Protein AF-A0A7X4CX79-F1 (afdb_monomer_lite)

Radius of gyration: 13.69 Å; chains: 1; bounding box: 30×30×29 Å

Structure (mmCIF, N/CA/C/O backbone):
data_AF-A0A7X4CX79-F1
#
_entry.id   AF-A0A7X4CX79-F1
#
loop_
_atom_site.group_PDB
_atom_site.id
_atom_site.type_symbol
_atom_site.label_atom_id
_atom_site.label_alt_id
_atom_site.label_comp_id
_atom_site.label_asym_id
_atom_site.label_entity_id
_atom_site.label_seq_id
_atom_site.pdbx_PDB_ins_code
_atom_site.Cartn_x
_atom_site.Cartn_y
_atom_site.Cartn_z
_atom_site.occupancy
_atom_site.B_iso_or_equiv
_atom_site.auth_seq_id
_atom_site.auth_comp_id
_atom_site.auth_asym_id
_atom_site.auth_atom_id
_atom_site.pdbx_PDB_model_num
ATOM 1 N N . MET A 1 1 ? -16.203 -13.487 -3.508 1.00 52.09 1 MET A N 1
ATOM 2 C CA . MET A 1 1 ? -15.409 -13.255 -2.281 1.00 52.09 1 MET A CA 1
ATOM 3 C C . MET A 1 1 ? -16.023 -12.074 -1.544 1.00 52.09 1 MET A C 1
ATOM 5 O O . MET A 1 1 ? -16.186 -11.030 -2.160 1.00 52.09 1 MET A O 1
ATOM 9 N N . THR A 1 2 ? -16.422 -12.237 -0.282 1.00 69.00 2 THR A N 1
ATOM 10 C CA . THR A 1 2 ? -17.034 -11.155 0.512 1.00 69.00 2 THR A CA 1
ATOM 11 C C . THR A 1 2 ? -15.971 -10.533 1.407 1.00 69.00 2 THR A C 1
ATOM 13 O O . THR A 1 2 ? -15.332 -11.240 2.184 1.00 69.00 2 THR A O 1
ATOM 16 N N . ILE A 1 3 ? -15.767 -9.220 1.308 1.00 79.25 3 ILE A N 1
ATOM 17 C CA . ILE A 1 3 ? -14.824 -8.499 2.168 1.00 79.25 3 ILE A CA 1
ATOM 18 C C . ILE A 1 3 ? -15.492 -8.287 3.532 1.00 79.25 3 ILE A C 1
ATOM 20 O O . ILE A 1 3 ? -16.538 -7.646 3.627 1.00 79.25 3 ILE A O 1
ATOM 24 N N . ALA A 1 4 ? -14.902 -8.835 4.597 1.00 80.50 4 ALA A N 1
ATOM 25 C CA . ALA A 1 4 ? -15.423 -8.675 5.953 1.00 80.50 4 ALA A CA 1
ATOM 26 C C . ALA A 1 4 ? -15.384 -7.199 6.363 1.00 80.50 4 ALA A C 1
ATOM 28 O O . ALA A 1 4 ? -14.320 -6.596 6.382 1.00 80.50 4 ALA A O 1
ATOM 29 N N . THR A 1 5 ? -16.524 -6.603 6.706 1.00 84.19 5 THR A N 1
ATOM 30 C CA . THR A 1 5 ? -16.599 -5.157 6.975 1.00 84.19 5 THR A CA 1
ATOM 31 C C . THR A 1 5 ? -16.383 -4.803 8.441 1.00 84.19 5 THR A C 1
ATOM 33 O O . THR A 1 5 ? -15.885 -3.722 8.722 1.00 84.19 5 THR A O 1
ATOM 36 N N . LYS A 1 6 ? -16.714 -5.696 9.383 1.00 89.56 6 LYS A N 1
ATOM 37 C CA . LYS A 1 6 ? -16.721 -5.395 10.830 1.00 89.56 6 LYS A CA 1
ATOM 38 C C . LYS A 1 6 ? -15.527 -5.930 11.619 1.00 89.56 6 LYS A C 1
ATOM 40 O O . LYS A 1 6 ? -15.263 -5.441 12.711 1.00 89.56 6 LYS A O 1
ATOM 45 N N . LYS A 1 7 ? -14.824 -6.938 11.101 1.00 88.75 7 LYS A N 1
ATOM 46 C CA . LYS 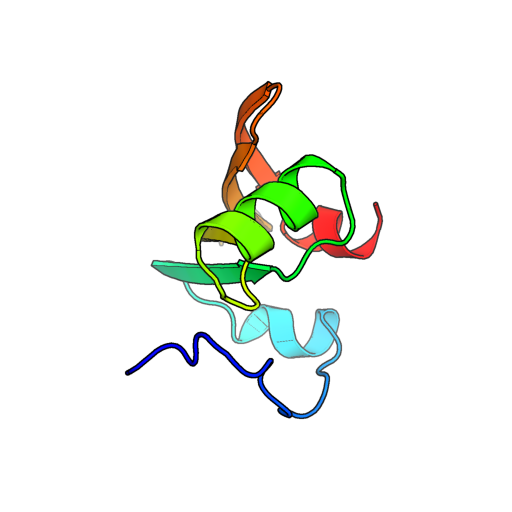A 1 7 ? -13.681 -7.567 11.773 1.00 88.75 7 LYS A CA 1
ATOM 47 C C . LYS A 1 7 ? -12.496 -7.578 10.825 1.00 88.75 7 LYS A C 1
ATOM 49 O O . LYS A 1 7 ? -12.627 -8.033 9.691 1.00 88.75 7 LYS A O 1
ATOM 54 N N . PHE A 1 8 ? -11.356 -7.084 11.303 1.00 88.44 8 PHE A N 1
ATOM 55 C CA . PHE A 1 8 ? -10.116 -7.172 10.546 1.00 88.44 8 PHE A CA 1
ATOM 56 C C . PHE A 1 8 ? -9.726 -8.652 10.380 1.00 88.44 8 PHE A C 1
ATOM 58 O O . PHE A 1 8 ? -9.860 -9.414 11.346 1.00 88.44 8 PHE A O 1
ATOM 65 N N . PRO A 1 9 ? -9.289 -9.092 9.188 1.00 88.06 9 PRO A N 1
ATOM 66 C CA . PRO A 1 9 ? -8.905 -10.479 8.963 1.00 88.06 9 PRO A CA 1
ATOM 67 C C . PRO A 1 9 ? -7.800 -10.910 9.932 1.00 88.06 9 PRO A C 1
ATOM 69 O O . PRO A 1 9 ? -6.755 -10.276 10.012 1.00 88.06 9 PRO A O 1
ATOM 72 N N . GLY A 1 10 ? -8.018 -12.011 10.652 1.00 86.81 10 GLY A N 1
ATOM 73 C CA . GLY A 1 10 ? -7.018 -12.611 11.546 1.00 86.81 10 GLY A CA 1
ATOM 74 C C . GLY A 1 10 ? -6.030 -13.521 10.815 1.00 86.81 10 GLY A C 1
ATOM 75 O O . GLY A 1 10 ? -5.626 -14.541 11.362 1.00 86.81 10 GLY A O 1
ATOM 76 N N . GLN A 1 11 ? -5.731 -13.222 9.550 1.00 86.81 11 GLN A N 1
ATOM 77 C CA . GLN A 1 11 ? -4.800 -14.010 8.745 1.00 86.81 11 GLN A CA 1
ATOM 78 C C . GLN A 1 11 ? -3.372 -13.834 9.282 1.00 86.81 11 GLN A C 1
ATOM 80 O O . GLN A 1 11 ? -3.055 -12.768 9.817 1.00 86.81 11 GLN A O 1
ATOM 85 N N . PRO A 1 12 ? -2.508 -14.856 9.155 1.00 90.88 12 PRO A N 1
ATOM 86 C CA . PRO A 1 12 ? -1.126 -14.739 9.590 1.00 90.88 12 PRO A CA 1
ATOM 87 C C . PRO A 1 12 ? -0.434 -13.599 8.840 1.00 90.88 12 PRO A C 1
ATOM 89 O O . PRO A 1 12 ? -0.549 -13.480 7.618 1.00 90.88 12 PRO A O 1
ATOM 92 N N . VAL A 1 13 ? 0.290 -12.764 9.584 1.00 91.94 13 VAL A N 1
ATOM 93 C CA . VAL A 1 13 ? 1.093 -11.686 9.005 1.00 91.94 13 VAL A CA 1
ATOM 94 C C . VAL A 1 13 ? 2.196 -12.313 8.157 1.00 91.94 13 VAL A C 1
ATOM 96 O O . VAL A 1 13 ? 2.960 -13.150 8.641 1.00 91.94 13 VAL A O 1
ATOM 99 N N . LYS A 1 14 ? 2.272 -11.913 6.887 1.00 93.88 14 LYS A N 1
ATOM 100 C CA . LYS A 1 14 ? 3.334 -12.324 5.970 1.00 93.88 14 LYS A CA 1
ATOM 101 C C . LYS A 1 14 ? 4.387 -11.225 5.864 1.00 93.88 14 LYS A C 1
ATOM 103 O O . LYS A 1 14 ? 4.052 -10.043 5.808 1.00 93.88 14 LYS A O 1
ATOM 108 N N . ASP A 1 15 ? 5.649 -11.632 5.783 1.00 93.94 15 ASP A N 1
ATOM 109 C CA . ASP A 1 15 ? 6.734 -10.732 5.403 1.00 93.94 15 ASP A CA 1
ATOM 110 C C . ASP A 1 15 ? 6.536 -10.244 3.962 1.00 93.94 15 ASP A C 1
ATOM 112 O O . ASP A 1 15 ? 6.237 -11.032 3.058 1.00 93.94 15 ASP A O 1
ATOM 116 N N . TYR A 1 16 ? 6.716 -8.943 3.745 1.00 94.25 16 TYR A N 1
ATOM 117 C CA . TYR A 1 16 ? 6.476 -8.341 2.440 1.00 94.25 16 TYR A CA 1
ATOM 118 C C . TYR A 1 16 ? 7.441 -8.848 1.372 1.00 94.25 16 TYR A C 1
ATOM 120 O O . TYR A 1 16 ? 7.001 -9.109 0.258 1.00 94.25 16 TYR A O 1
ATOM 128 N N . ALA A 1 17 ? 8.730 -9.018 1.679 1.00 93.88 17 ALA A N 1
ATOM 129 C CA . ALA A 1 17 ? 9.698 -9.469 0.681 1.00 93.88 17 ALA A CA 1
ATOM 130 C C . ALA A 1 17 ? 9.361 -10.883 0.184 1.00 93.88 17 ALA A C 1
ATOM 132 O O . ALA A 1 17 ? 9.480 -11.161 -1.009 1.00 93.88 17 ALA A O 1
ATOM 133 N N . ARG A 1 18 ? 8.864 -11.745 1.080 1.00 94.94 18 ARG A N 1
ATOM 134 C CA . ARG A 1 18 ? 8.400 -13.100 0.744 1.00 94.94 18 ARG A CA 1
ATOM 135 C C . ARG A 1 18 ? 7.054 -13.129 0.027 1.00 94.94 18 ARG A C 1
ATOM 137 O O . ARG A 1 18 ? 6.863 -13.979 -0.831 1.00 94.94 18 ARG A O 1
ATOM 144 N N . PHE A 1 19 ? 6.134 -12.228 0.371 1.00 94.56 19 PHE A N 1
ATOM 145 C CA . PHE A 1 19 ? 4.794 -12.184 -0.224 1.00 94.56 19 PHE A CA 1
ATOM 146 C C . PHE A 1 19 ? 4.746 -11.421 -1.554 1.00 94.56 19 PHE A C 1
ATOM 148 O O . PHE A 1 19 ? 3.907 -11.710 -2.400 1.00 94.56 19 PHE A O 1
ATOM 155 N N . ARG A 1 20 ? 5.659 -10.469 -1.776 1.00 94.88 20 ARG A N 1
ATOM 156 C CA . ARG A 1 20 ? 5.717 -9.620 -2.976 1.00 94.88 20 ARG A CA 1
ATOM 157 C C . ARG A 1 20 ? 5.601 -10.392 -4.303 1.00 94.88 20 ARG A C 1
ATOM 159 O O . ARG A 1 20 ? 4.900 -9.891 -5.180 1.00 94.88 20 ARG A O 1
ATOM 166 N N . PRO A 1 21 ? 6.228 -11.571 -4.491 1.00 95.12 21 PRO A N 1
ATOM 167 C CA . PRO A 1 21 ? 6.073 -12.347 -5.719 1.00 95.12 21 PRO A CA 1
ATOM 168 C C . PRO A 1 21 ? 4.641 -12.833 -5.977 1.00 95.12 21 PRO A C 1
ATOM 170 O O . PRO A 1 21 ? 4.275 -12.933 -7.144 1.00 95.12 21 PRO A O 1
ATOM 173 N N . GLU A 1 22 ? 3.844 -13.080 -4.928 1.00 95.38 22 GLU A N 1
ATOM 174 C CA . GLU A 1 22 ? 2.447 -13.543 -5.014 1.00 95.38 22 GLU A CA 1
ATOM 175 C C . GLU A 1 22 ? 1.479 -12.434 -5.473 1.00 95.38 22 GLU A C 1
ATOM 177 O O . GLU A 1 22 ? 0.350 -12.730 -5.850 1.00 95.38 22 GLU A O 1
ATOM 182 N N . ILE A 1 23 ? 1.901 -11.166 -5.446 1.00 95.69 23 ILE A N 1
ATOM 183 C CA . ILE A 1 23 ? 1.042 -10.019 -5.759 1.00 95.69 23 ILE A CA 1
ATOM 184 C C . ILE A 1 23 ? 0.831 -9.896 -7.272 1.00 95.69 23 ILE A C 1
ATOM 186 O O . ILE A 1 23 ? 1.802 -9.787 -8.033 1.00 95.69 23 ILE A O 1
ATOM 190 N N . ALA A 1 24 ? -0.430 -9.831 -7.697 1.00 95.38 24 ALA A N 1
ATOM 191 C CA . ALA A 1 24 ? -0.831 -9.770 -9.096 1.00 95.38 24 ALA A CA 1
ATOM 192 C C . ALA A 1 24 ? -1.451 -8.408 -9.483 1.00 95.38 24 ALA A C 1
ATOM 194 O O . ALA A 1 24 ? -2.032 -7.708 -8.647 1.00 95.38 24 ALA A O 1
ATOM 195 N N . PRO A 1 25 ? -1.357 -7.999 -10.765 1.00 95.38 25 PRO A N 1
ATOM 196 C CA . PRO A 1 25 ? -2.173 -6.906 -11.288 1.00 95.38 25 PRO A CA 1
ATOM 197 C C . PRO A 1 25 ? -3.662 -7.180 -11.062 1.00 95.38 25 PRO A C 1
ATOM 199 O O . PRO A 1 25 ? -4.136 -8.278 -11.342 1.00 95.38 25 PRO A O 1
ATOM 202 N N . GLY A 1 26 ? -4.408 -6.174 -10.608 1.00 93.69 26 GLY A N 1
ATOM 203 C CA . GLY A 1 26 ? -5.837 -6.330 -10.319 1.00 93.69 26 GLY A CA 1
ATOM 204 C C . GLY A 1 26 ? -6.160 -6.620 -8.857 1.00 93.69 26 GLY A C 1
ATOM 205 O O . GLY A 1 26 ? -7.313 -6.451 -8.456 1.00 93.69 26 GLY A O 1
ATOM 206 N N . ASP A 1 27 ? -5.160 -6.980 -8.048 1.00 95.88 27 ASP A N 1
ATOM 207 C CA . ASP A 1 27 ? -5.341 -7.117 -6.608 1.00 95.88 27 ASP A CA 1
ATOM 208 C C . ASP A 1 27 ? -5.766 -5.784 -5.974 1.00 95.88 27 ASP A C 1
ATOM 210 O O . ASP A 1 27 ? -5.409 -4.688 -6.422 1.00 95.88 27 ASP A O 1
ATOM 214 N N . LEU A 1 28 ? -6.526 -5.879 -4.883 1.00 95.19 28 LEU A N 1
ATOM 215 C CA . LEU A 1 28 ? -6.932 -4.727 -4.086 1.00 95.19 28 LEU A CA 1
ATOM 216 C C . LEU A 1 28 ? -6.125 -4.671 -2.793 1.00 95.19 28 LEU A C 1
ATOM 218 O O . LEU A 1 28 ? -6.129 -5.607 -1.993 1.00 95.19 28 LEU A O 1
ATOM 222 N N . LEU A 1 29 ? -5.496 -3.526 -2.549 1.00 95.25 29 LEU A N 1
ATOM 223 C CA . LEU A 1 29 ? -4.927 -3.197 -1.251 1.00 95.25 29 LEU A CA 1
ATOM 224 C C . LEU A 1 29 ? -6.029 -2.619 -0.363 1.00 95.25 29 LEU A C 1
ATOM 226 O O . LEU A 1 29 ? -6.622 -1.604 -0.717 1.00 95.25 29 LEU A O 1
ATOM 230 N N . LEU A 1 30 ? -6.261 -3.211 0.808 1.00 95.12 30 LEU A N 1
ATOM 231 C CA . LEU A 1 30 ? -7.181 -2.691 1.821 1.00 95.12 30 LEU A CA 1
ATOM 232 C C . LEU A 1 30 ? -6.407 -2.289 3.075 1.00 95.12 30 LEU A C 1
ATOM 234 O O . LEU A 1 30 ? -5.570 -3.048 3.561 1.00 95.12 30 LEU A O 1
ATOM 238 N N . CYS A 1 31 ? -6.706 -1.114 3.631 1.00 94.75 31 CYS A N 1
ATOM 239 C CA . CYS A 1 31 ? -6.035 -0.619 4.834 1.00 94.75 31 CYS A CA 1
ATOM 240 C C . CYS A 1 31 ? -7.033 -0.266 5.943 1.00 94.75 31 CYS A C 1
ATOM 242 O O . CYS A 1 31 ? -8.124 0.241 5.679 1.00 94.75 31 CYS A O 1
ATOM 244 N N . SER A 1 32 ? -6.617 -0.478 7.194 1.00 94.50 32 SER A N 1
ATOM 245 C CA . SER A 1 32 ? -7.278 0.017 8.411 1.00 94.50 32 SER A CA 1
ATOM 246 C C . SER A 1 32 ? -6.364 1.053 9.072 1.00 94.50 32 SER A C 1
ATOM 248 O O . SER A 1 32 ? -5.604 0.747 9.987 1.00 94.50 32 SER A O 1
ATOM 250 N N . GLY A 1 33 ? -6.371 2.276 8.544 1.00 92.69 33 GLY A N 1
ATOM 251 C CA . GLY A 1 33 ? -5.493 3.359 8.985 1.00 92.69 33 GLY A CA 1
ATOM 252 C C . GLY A 1 33 ? -5.910 3.973 10.324 1.00 92.69 33 GLY A C 1
ATOM 253 O O . GLY A 1 33 ? -7.080 3.941 10.714 1.00 92.69 33 GLY A O 1
ATOM 254 N N . SER A 1 34 ? -4.956 4.583 11.026 1.00 92.56 34 SER A N 1
ATOM 255 C CA . SER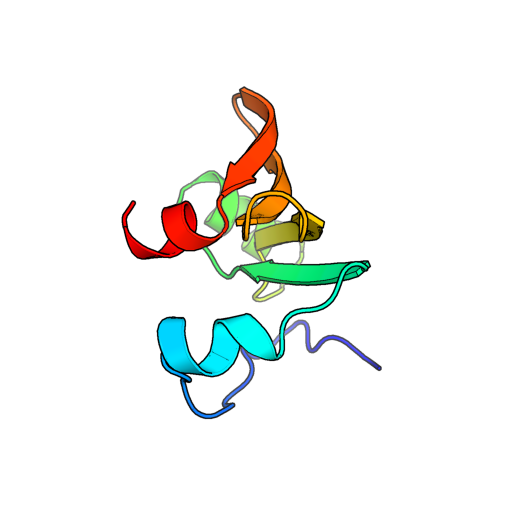 A 1 34 ? -5.159 5.264 12.317 1.00 92.56 34 SER A CA 1
ATOM 256 C C . SER A 1 34 ? -5.279 6.794 12.210 1.00 92.56 34 SER A C 1
ATOM 258 O O . SER A 1 34 ? -5.627 7.449 13.195 1.00 92.56 34 SER A O 1
ATOM 260 N N . GLY A 1 35 ? -5.054 7.370 11.022 1.00 92.56 35 GLY A N 1
ATOM 261 C CA . GLY A 1 35 ? -5.135 8.813 10.769 1.00 92.56 35 GLY A CA 1
ATOM 262 C C . GLY A 1 35 ? -6.535 9.413 10.965 1.00 92.56 35 GLY A C 1
ATOM 263 O O . GLY A 1 35 ? -7.527 8.700 11.131 1.00 92.56 35 GLY A O 1
ATOM 264 N N . ILE A 1 36 ? -6.632 10.748 10.946 1.00 94.69 36 ILE A N 1
ATOM 265 C CA . ILE A 1 36 ? -7.899 11.480 11.164 1.00 94.69 36 ILE A CA 1
ATOM 266 C C . ILE A 1 36 ? -8.958 11.069 10.129 1.00 94.69 36 ILE A C 1
ATOM 268 O O . ILE A 1 36 ? -10.020 10.581 10.516 1.00 94.69 36 ILE A O 1
ATOM 272 N N . PHE A 1 37 ? -8.642 11.158 8.831 1.00 94.44 37 PHE A N 1
ATOM 273 C CA . PHE A 1 37 ? -9.545 10.718 7.760 1.00 94.44 37 PHE A CA 1
ATOM 274 C C . PHE A 1 37 ? -9.899 9.234 7.880 1.00 94.44 37 PHE A C 1
ATOM 276 O O . PHE A 1 37 ? -11.061 8.860 7.750 1.00 94.44 37 PHE A O 1
ATOM 283 N N . SER A 1 38 ? -8.932 8.386 8.241 1.00 94.56 38 SER A N 1
ATOM 284 C CA . SER A 1 38 ? -9.183 6.955 8.401 1.00 94.56 38 SER A CA 1
ATOM 285 C C . SER A 1 38 ? -10.183 6.645 9.517 1.00 94.56 38 SER A C 1
ATOM 287 O O . SER A 1 38 ? -11.027 5.760 9.374 1.00 94.56 38 SER A O 1
ATOM 289 N N . ARG A 1 39 ? -10.120 7.377 10.635 1.00 95.69 39 ARG A N 1
ATOM 290 C CA . ARG A 1 39 ? -11.102 7.273 11.723 1.00 95.69 39 ARG A CA 1
ATOM 291 C C . ARG A 1 39 ? -12.484 7.754 11.282 1.00 95.69 39 ARG A C 1
ATOM 293 O O . ARG A 1 39 ? -13.456 7.058 11.558 1.00 95.69 39 ARG A O 1
ATOM 300 N N . MET A 1 40 ? -12.565 8.872 10.559 1.00 96.19 40 MET A N 1
ATOM 301 C CA . MET A 1 40 ? -13.832 9.384 10.021 1.00 96.19 40 MET A CA 1
ATOM 302 C C . MET A 1 40 ? -14.492 8.390 9.057 1.00 96.19 40 MET A C 1
ATOM 304 O O . MET A 1 40 ? -15.674 8.093 9.210 1.00 96.19 40 MET A O 1
ATOM 308 N N . ILE A 1 41 ? -13.732 7.822 8.114 1.00 95.31 41 ILE A N 1
ATOM 309 C CA . ILE A 1 41 ? -14.246 6.844 7.142 1.00 95.31 41 ILE A CA 1
ATOM 310 C C . ILE A 1 41 ? -14.761 5.594 7.856 1.00 95.31 41 ILE A C 1
ATOM 312 O O . ILE A 1 41 ? -15.875 5.148 7.586 1.00 95.31 41 ILE A O 1
ATOM 316 N N . ARG A 1 42 ? -14.001 5.043 8.810 1.00 95.25 42 ARG A N 1
ATOM 317 C CA . ARG A 1 42 ? -14.440 3.868 9.585 1.00 95.25 42 ARG A CA 1
ATOM 318 C C . ARG A 1 42 ? -15.699 4.150 10.403 1.00 95.25 42 ARG A C 1
ATOM 320 O O . ARG A 1 42 ? -16.592 3.309 10.447 1.00 95.25 42 ARG A O 1
ATOM 327 N N . ALA A 1 43 ? -15.806 5.340 10.996 1.00 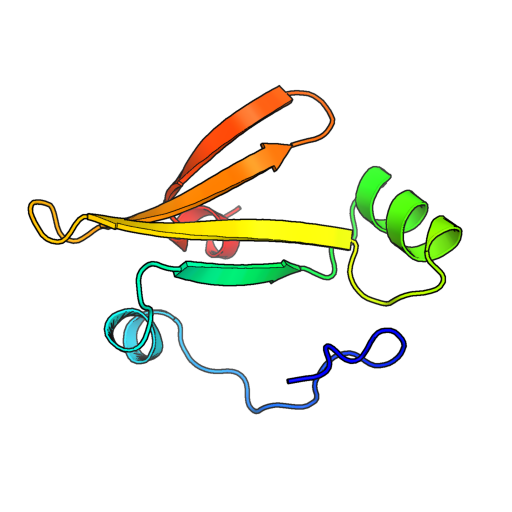94.19 43 ALA A N 1
ATOM 328 C CA . ALA A 1 43 ? -16.998 5.755 11.731 1.00 94.19 43 ALA A CA 1
ATOM 329 C C . ALA A 1 43 ? -18.224 5.889 10.808 1.00 94.19 43 ALA A C 1
ATOM 331 O O . ALA A 1 43 ? -19.281 5.340 11.117 1.00 94.19 43 ALA A O 1
ATOM 332 N N . GLY A 1 44 ? -18.075 6.550 9.654 1.00 95.25 44 GLY A N 1
ATOM 333 C CA . GLY A 1 44 ? -19.158 6.740 8.683 1.00 95.25 44 GLY A CA 1
ATOM 334 C C . GLY A 1 44 ? -19.609 5.441 8.007 1.00 95.25 44 GLY A C 1
ATOM 335 O O . GLY A 1 44 ? -20.801 5.226 7.808 1.00 95.25 44 GLY A O 1
ATOM 336 N N . THR A 1 45 ? -18.671 4.539 7.711 1.00 94.12 45 THR A N 1
ATOM 337 C CA . THR A 1 45 ? -18.958 3.237 7.079 1.00 94.12 45 THR A CA 1
ATOM 338 C C . THR A 1 45 ? -19.330 2.139 8.078 1.00 94.12 45 THR A C 1
ATOM 340 O O . THR A 1 45 ? -19.765 1.063 7.668 1.00 94.12 45 THR A O 1
ATOM 343 N N . LYS A 1 46 ? -19.166 2.386 9.388 1.00 93.56 46 LYS A N 1
ATOM 344 C CA . LYS A 1 46 ? -19.307 1.388 10.465 1.00 93.56 46 LYS A CA 1
ATOM 345 C C . LYS A 1 46 ? -18.478 0.122 10.198 1.00 93.56 46 LYS A C 1
ATOM 347 O O . LYS A 1 46 ? -18.920 -0.993 10.490 1.00 93.56 46 LYS A O 1
ATOM 352 N N . GLY A 1 47 ? -17.290 0.302 9.619 1.00 93.06 47 GLY A N 1
ATOM 353 C CA . GLY A 1 47 ? -16.413 -0.777 9.180 1.00 93.06 47 GLY A CA 1
ATOM 354 C C . GLY A 1 47 ? -14.956 -0.602 9.605 1.00 93.06 47 GLY A C 1
ATOM 355 O O . GLY A 1 47 ? -14.559 0.427 10.143 1.00 93.06 47 GLY A O 1
ATOM 356 N N . VAL A 1 48 ? -14.145 -1.635 9.371 1.00 95.19 48 VAL A N 1
ATOM 357 C CA . VAL A 1 48 ? -12.714 -1.659 9.724 1.00 95.19 48 VAL A CA 1
ATOM 358 C C . VAL A 1 48 ? -11.820 -1.078 8.634 1.00 95.19 48 VAL A C 1
ATOM 360 O O . VAL A 1 48 ? -10.690 -0.698 8.918 1.00 95.19 48 VAL A O 1
ATOM 363 N N . TRP A 1 49 ? -12.307 -0.989 7.399 1.00 96.12 49 TRP A N 1
ATOM 364 C CA . TRP A 1 49 ? -11.534 -0.483 6.268 1.00 96.12 49 TRP A CA 1
ATOM 365 C C . TRP A 1 49 ? -11.669 1.024 6.150 1.00 96.12 49 TRP A C 1
ATOM 367 O O . TRP A 1 49 ? -12.752 1.583 6.302 1.00 96.12 49 TRP A O 1
ATOM 377 N N . SER A 1 50 ? -10.556 1.679 5.862 1.00 95.81 50 SER A N 1
ATOM 378 C CA . SER A 1 50 ? -10.489 3.130 5.747 1.00 95.81 50 SER A CA 1
ATOM 379 C C . SER A 1 50 ? -9.906 3.610 4.429 1.00 95.81 50 SER A C 1
ATOM 381 O O . SER A 1 50 ? -9.950 4.799 4.156 1.00 95.81 50 SER A O 1
ATOM 383 N N . HIS A 1 51 ? -9.273 2.724 3.664 1.00 95.88 51 HIS A N 1
ATOM 384 C CA . HIS A 1 51 ? -8.625 3.078 2.412 1.00 95.88 51 HIS A CA 1
ATOM 385 C C . HIS A 1 51 ? -8.527 1.848 1.513 1.00 95.88 51 HIS A C 1
ATOM 387 O O . HIS A 1 51 ? -8.380 0.725 2.007 1.00 95.88 51 HIS A O 1
ATOM 393 N N . VAL A 1 52 ? -8.586 2.082 0.206 1.00 96.06 52 VAL A N 1
ATOM 394 C CA . VAL A 1 52 ? -8.424 1.060 -0.825 1.00 96.06 52 VAL A CA 1
ATOM 395 C C . VAL A 1 52 ? -7.519 1.587 -1.933 1.00 96.06 52 VAL A C 1
ATOM 397 O O . VAL A 1 52 ? -7.563 2.770 -2.269 1.00 96.06 52 VAL A O 1
ATOM 400 N N . GLY A 1 53 ? -6.689 0.712 -2.487 1.00 96.56 53 GLY A N 1
ATOM 401 C CA . GLY A 1 53 ? -5.863 0.997 -3.652 1.00 96.56 53 GLY A CA 1
ATOM 402 C C . GLY A 1 53 ? -5.900 -0.158 -4.642 1.00 96.56 53 GLY A C 1
ATOM 403 O O . GLY A 1 53 ? -6.094 -1.310 -4.257 1.00 96.56 53 GLY A O 1
ATOM 404 N N . PHE A 1 54 ? -5.704 0.159 -5.915 1.00 97.44 54 PHE A N 1
ATOM 405 C CA . PHE A 1 54 ? -5.622 -0.818 -6.990 1.00 97.44 54 PHE A CA 1
ATOM 406 C C . PHE A 1 54 ? -4.160 -1.155 -7.272 1.00 97.44 54 PHE A C 1
ATOM 408 O O . PHE A 1 54 ? -3.342 -0.258 -7.500 1.00 97.44 54 PHE A O 1
ATOM 415 N N . VAL A 1 55 ? -3.820 -2.439 -7.233 1.00 97.62 55 VAL A N 1
ATOM 416 C CA . VAL A 1 55 ? -2.451 -2.897 -7.441 1.00 97.62 55 VAL A CA 1
ATOM 417 C C . VAL A 1 55 ? -2.147 -3.013 -8.930 1.00 97.62 55 VAL A C 1
ATOM 419 O O . VAL A 1 55 ? -2.880 -3.628 -9.704 1.00 97.62 55 VAL A O 1
ATOM 422 N N . MET A 1 56 ? -1.012 -2.439 -9.319 1.00 96.50 56 MET A N 1
ATOM 423 C CA . MET A 1 56 ? -0.453 -2.529 -10.661 1.00 96.50 56 MET A CA 1
ATOM 424 C C . MET A 1 56 ? 0.968 -3.070 -10.559 1.00 96.50 56 MET A C 1
ATOM 426 O O . MET A 1 56 ? 1.802 -2.501 -9.853 1.00 96.50 56 MET A O 1
ATOM 430 N N . ARG A 1 57 ? 1.264 -4.155 -11.271 1.00 95.19 57 ARG A N 1
ATOM 431 C CA . ARG A 1 57 ? 2.619 -4.703 -11.347 1.00 95.19 57 ARG A CA 1
ATOM 432 C C . ARG A 1 57 ? 3.279 -4.261 -12.647 1.00 95.19 57 ARG A C 1
ATOM 434 O O . ARG A 1 57 ? 2.690 -4.374 -13.715 1.00 95.19 57 ARG A O 1
ATOM 441 N N . LEU A 1 58 ? 4.484 -3.719 -12.529 1.00 95.00 58 LEU A N 1
ATOM 442 C CA . LEU A 1 58 ? 5.326 -3.278 -13.634 1.00 95.00 58 LEU A CA 1
ATOM 443 C C . LEU A 1 58 ? 6.529 -4.217 -13.708 1.00 95.00 58 LEU A C 1
ATOM 445 O O . LEU A 1 58 ? 7.581 -3.938 -13.127 1.00 95.00 58 LEU A O 1
ATOM 449 N N . ASP A 1 59 ? 6.360 -5.349 -14.390 1.00 92.88 59 ASP A N 1
ATOM 450 C CA . ASP A 1 59 ? 7.382 -6.402 -14.437 1.00 92.88 59 ASP A CA 1
ATOM 451 C C . ASP A 1 59 ? 8.671 -5.944 -15.134 1.00 92.88 59 ASP A C 1
ATOM 453 O O . ASP A 1 59 ? 9.759 -6.304 -14.697 1.00 92.88 59 ASP A O 1
ATOM 457 N N . ALA A 1 60 ? 8.572 -5.056 -16.131 1.00 95.12 60 ALA A N 1
ATOM 458 C CA . ALA A 1 60 ? 9.723 -4.517 -16.866 1.00 95.12 60 ALA A CA 1
ATOM 459 C C . ALA A 1 60 ? 10.756 -3.787 -15.984 1.00 95.12 60 ALA A C 1
ATOM 461 O O . ALA A 1 60 ? 11.910 -3.647 -16.377 1.00 95.12 60 ALA A O 1
ATOM 462 N N . ILE A 1 61 ? 10.347 -3.308 -14.806 1.00 95.44 61 ILE A N 1
ATOM 463 C CA . ILE A 1 61 ? 11.213 -2.600 -13.851 1.00 95.44 61 ILE A CA 1
ATOM 464 C C . ILE A 1 61 ? 11.169 -3.219 -12.448 1.00 95.44 61 ILE A C 1
ATOM 466 O O . ILE A 1 61 ? 11.603 -2.585 -11.487 1.00 95.44 61 ILE A O 1
ATOM 470 N N . ASP A 1 62 ? 10.598 -4.420 -12.315 1.00 94.56 62 ASP A N 1
ATOM 471 C CA . ASP A 1 62 ? 10.360 -5.107 -11.043 1.00 94.56 62 ASP A CA 1
ATOM 472 C C . ASP A 1 62 ? 9.768 -4.177 -9.957 1.00 94.56 62 ASP A C 1
ATOM 474 O O . ASP A 1 62 ? 10.315 -3.977 -8.860 1.00 94.56 62 ASP A O 1
ATOM 478 N N . ARG A 1 63 ? 8.611 -3.565 -10.250 1.00 95.44 63 ARG A N 1
ATOM 479 C CA . ARG A 1 63 ? 7.891 -2.705 -9.294 1.00 95.44 63 ARG A CA 1
ATOM 480 C C . ARG A 1 63 ? 6.448 -3.141 -9.089 1.00 95.44 63 ARG A C 1
ATOM 482 O O . ARG A 1 63 ? 5.701 -3.341 -10.039 1.00 95.44 63 ARG A O 1
ATOM 489 N N . VAL A 1 64 ? 6.039 -3.191 -7.823 1.00 97.25 64 VAL A N 1
ATOM 490 C CA . VAL A 1 64 ? 4.630 -3.279 -7.425 1.00 97.25 64 VAL A CA 1
ATOM 491 C C . VAL A 1 64 ? 4.180 -1.884 -7.017 1.00 97.25 64 VAL A C 1
ATOM 493 O O . VAL A 1 64 ? 4.730 -1.285 -6.088 1.00 97.25 64 VAL A O 1
ATOM 496 N N . MET A 1 65 ? 3.203 -1.361 -7.742 1.00 97.50 65 MET A N 1
ATOM 497 C CA . MET A 1 65 ? 2.663 -0.019 -7.598 1.00 97.50 65 MET A CA 1
ATOM 498 C C . MET A 1 65 ? 1.219 -0.085 -7.103 1.00 97.50 65 MET A C 1
ATOM 500 O O . MET A 1 65 ? 0.513 -1.067 -7.318 1.00 97.50 65 MET A O 1
ATOM 504 N N . VAL A 1 66 ? 0.766 0.988 -6.464 1.00 97.62 66 VAL A N 1
ATOM 505 C CA . VAL A 1 66 ? -0.608 1.144 -5.990 1.00 97.62 66 VAL A CA 1
ATOM 506 C C . VAL A 1 66 ? -1.163 2.444 -6.542 1.00 97.62 66 VAL A C 1
ATOM 508 O O . VAL A 1 66 ? -0.673 3.523 -6.194 1.00 97.62 66 VAL A O 1
ATOM 511 N N . LEU A 1 67 ? -2.186 2.337 -7.385 1.00 97.44 67 LEU A N 1
ATOM 512 C CA . LEU A 1 67 ? -3.019 3.459 -7.792 1.00 97.44 67 LEU A CA 1
ATOM 513 C C . LEU A 1 67 ? -4.053 3.719 -6.697 1.00 97.44 67 LEU A C 1
ATOM 515 O O . LEU A 1 67 ? -4.819 2.831 -6.323 1.00 97.44 67 LEU A O 1
ATOM 519 N N . ARG A 1 68 ? -4.075 4.939 -6.170 1.00 95.00 68 ARG A N 1
ATOM 520 C CA . ARG A 1 68 ? -4.963 5.323 -5.070 1.00 95.00 68 ARG A CA 1
ATOM 521 C C . ARG A 1 68 ? -5.356 6.786 -5.164 1.00 95.00 68 ARG A C 1
ATOM 523 O O . ARG A 1 68 ? -4.576 7.607 -5.642 1.00 95.00 68 ARG A O 1
ATOM 530 N N . SER A 1 69 ? -6.527 7.117 -4.633 1.00 95.62 69 SER A N 1
ATOM 531 C CA . SER A 1 69 ? -6.893 8.499 -4.324 1.00 95.62 69 SER A CA 1
ATOM 532 C C . SER A 1 69 ? -6.636 8.749 -2.847 1.00 95.62 69 SER A C 1
ATOM 534 O O . SER A 1 69 ? -7.170 8.027 -2.012 1.00 95.62 69 SER A O 1
ATOM 536 N N . VAL A 1 70 ? -5.788 9.722 -2.522 1.00 90.31 70 VAL A N 1
ATOM 537 C CA . VAL A 1 70 ? -5.493 10.110 -1.136 1.00 90.31 70 VAL A CA 1
ATOM 538 C C . VAL A 1 70 ? -6.199 11.423 -0.846 1.00 90.31 70 VAL A C 1
ATOM 540 O O . VAL A 1 70 ? -6.062 12.373 -1.606 1.00 90.31 70 VAL A O 1
ATOM 543 N N . GLU A 1 71 ? -6.936 11.480 0.255 1.00 87.69 71 GLU A N 1
ATOM 544 C CA . GLU A 1 71 ? -7.961 12.488 0.535 1.00 87.69 71 GLU A CA 1
ATOM 545 C C . GLU A 1 71 ? -7.456 13.936 0.374 1.00 87.69 71 GLU A C 1
ATOM 547 O O . GLU A 1 71 ? -8.083 14.686 -0.370 1.00 87.69 71 GLU A O 1
ATOM 552 N N . PRO A 1 72 ? -6.313 14.345 0.967 1.00 89.19 72 PRO A N 1
ATOM 553 C CA . PRO A 1 72 ? -5.793 15.704 0.784 1.00 89.19 72 PRO A CA 1
ATOM 554 C C . PRO A 1 72 ? -5.006 15.949 -0.517 1.00 89.19 72 PRO A C 1
ATOM 556 O O . PRO A 1 72 ? -4.640 17.090 -0.774 1.00 89.19 72 PRO A O 1
ATOM 559 N N . LEU A 1 73 ? -4.667 14.918 -1.303 1.00 92.00 73 LEU A N 1
ATOM 560 C CA . LEU A 1 73 ? -3.684 15.030 -2.401 1.00 92.00 73 LEU A CA 1
ATOM 561 C C . LEU A 1 73 ? -4.213 14.602 -3.778 1.00 92.00 73 LEU A C 1
ATOM 563 O O . LEU A 1 73 ? -3.586 14.913 -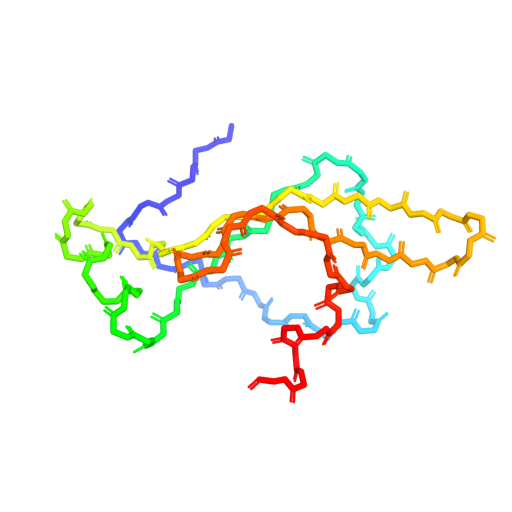4.786 1.00 92.00 73 LEU A O 1
ATOM 567 N N . GLY A 1 74 ? -5.332 13.883 -3.835 1.00 94.88 74 GLY A N 1
ATOM 568 C CA . GLY A 1 74 ? -5.914 13.360 -5.068 1.00 94.88 74 GLY A CA 1
ATOM 569 C C . GLY A 1 74 ? -5.326 12.022 -5.529 1.00 94.88 74 GLY A C 1
ATOM 570 O O . GLY A 1 74 ? -4.745 11.253 -4.752 1.00 94.88 74 GLY A O 1
ATOM 571 N N . VAL A 1 75 ? -5.531 11.725 -6.816 1.00 96.75 75 VAL A N 1
ATOM 572 C CA . VAL A 1 75 ? -5.188 10.443 -7.449 1.00 96.75 75 VAL A CA 1
ATOM 573 C C . VAL A 1 75 ? -3.703 10.383 -7.783 1.00 96.75 75 VAL A C 1
ATOM 575 O O . VAL A 1 75 ? -3.168 11.261 -8.455 1.00 96.75 75 VAL A O 1
ATOM 578 N N . ARG A 1 76 ? -3.031 9.325 -7.329 1.00 95.56 76 ARG A N 1
ATOM 579 C CA . ARG A 1 76 ? -1.603 9.107 -7.565 1.00 95.56 76 ARG A CA 1
ATOM 580 C C . ARG A 1 76 ? -1.232 7.635 -7.528 1.00 95.56 76 ARG A C 1
ATOM 582 O O . ARG A 1 76 ? -1.895 6.820 -6.886 1.00 95.56 76 ARG A O 1
ATOM 589 N N . THR A 1 77 ? -0.090 7.342 -8.128 1.00 96.00 77 THR A N 1
ATOM 590 C CA . THR A 1 77 ? 0.526 6.018 -8.103 1.00 96.00 77 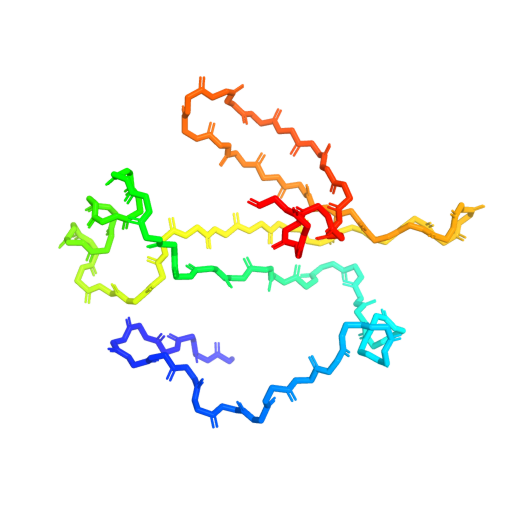THR A CA 1
ATOM 591 C C . THR A 1 77 ? 1.790 6.066 -7.255 1.00 96.00 77 THR A C 1
ATOM 593 O O . THR A 1 77 ? 2.634 6.938 -7.448 1.00 96.00 77 THR A O 1
ATOM 596 N N . VAL A 1 78 ? 1.929 5.147 -6.300 1.00 96.06 78 VAL A N 1
ATOM 597 C CA . VAL A 1 78 ? 3.129 5.032 -5.449 1.00 96.06 78 VAL A CA 1
ATOM 598 C C . VAL A 1 78 ? 3.615 3.584 -5.382 1.00 96.06 78 VAL A C 1
ATOM 600 O O . VAL A 1 78 ? 2.798 2.681 -5.554 1.00 96.06 78 VAL A O 1
ATOM 603 N N . PRO A 1 79 ? 4.905 3.326 -5.105 1.00 96.44 79 PRO A N 1
ATOM 604 C CA . PRO A 1 79 ? 5.370 1.974 -4.808 1.00 96.44 79 PRO A CA 1
ATOM 605 C C . PRO A 1 79 ? 4.652 1.411 -3.577 1.00 96.44 79 PRO A C 1
ATOM 607 O O . PRO A 1 79 ? 4.506 2.117 -2.578 1.00 96.44 79 PRO A O 1
ATOM 610 N N . LEU A 1 80 ? 4.246 0.141 -3.620 1.00 96.12 80 LEU A N 1
ATOM 611 C CA . LEU A 1 80 ? 3.583 -0.518 -2.488 1.00 96.12 80 LEU A CA 1
ATOM 612 C C . LEU A 1 80 ? 4.469 -0.533 -1.234 1.00 96.12 80 LEU A C 1
ATOM 614 O O . LEU A 1 80 ? 3.971 -0.335 -0.132 1.00 96.12 80 LEU A O 1
ATOM 618 N N . SER A 1 81 ? 5.788 -0.667 -1.402 1.00 94.62 81 SER A N 1
ATOM 619 C CA . SER A 1 81 ? 6.759 -0.642 -0.299 1.00 94.62 81 SER A CA 1
ATOM 620 C C . SER A 1 81 ? 6.694 0.631 0.547 1.00 94.62 81 SER A C 1
ATOM 622 O O . SER A 1 81 ? 7.031 0.582 1.723 1.00 94.62 81 SER A O 1
ATOM 624 N N . LYS A 1 82 ? 6.208 1.749 -0.014 1.00 93.31 82 LYS A N 1
ATOM 625 C CA . LYS A 1 82 ? 6.038 3.011 0.715 1.00 93.31 82 LYS A CA 1
ATOM 626 C C . LYS A 1 82 ? 5.071 2.885 1.900 1.00 93.31 82 LYS A C 1
ATOM 628 O O . LYS A 1 82 ? 5.204 3.610 2.867 1.00 93.31 82 LYS A O 1
ATOM 633 N N . TYR A 1 83 ? 4.118 1.952 1.850 1.00 90.25 83 TYR A N 1
ATOM 634 C CA . TYR A 1 83 ? 3.195 1.684 2.962 1.00 90.25 83 TYR A CA 1
ATOM 635 C C . TYR A 1 83 ? 3.839 0.967 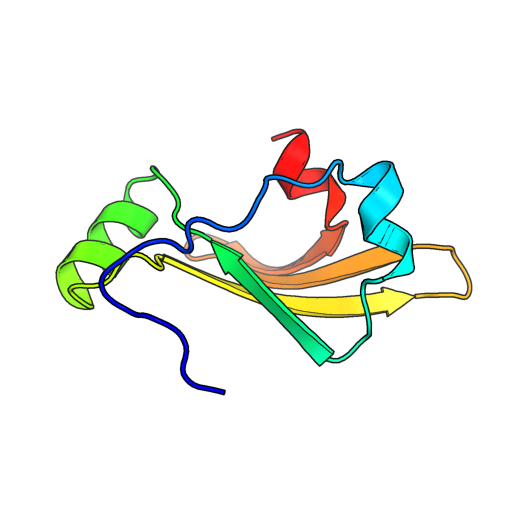4.156 1.00 90.25 83 TYR A C 1
ATOM 637 O O . TYR A 1 83 ? 3.192 0.819 5.187 1.00 90.25 83 TYR A O 1
ATOM 645 N N . LEU A 1 84 ? 5.058 0.451 3.993 1.00 88.19 84 LEU A N 1
ATOM 646 C CA . LEU A 1 84 ? 5.778 -0.279 5.037 1.00 88.19 84 LEU A CA 1
ATOM 647 C C . LEU A 1 84 ? 6.856 0.576 5.700 1.00 88.19 84 LEU A C 1
ATOM 649 O O . LEU A 1 84 ? 7.340 0.216 6.768 1.00 88.19 84 LEU A O 1
ATOM 653 N N . THR A 1 85 ? 7.261 1.663 5.044 1.00 83.81 85 THR A N 1
ATOM 654 C CA . THR A 1 85 ? 8.362 2.529 5.473 1.00 83.81 85 THR A CA 1
ATOM 655 C C . THR A 1 85 ? 7.902 3.873 6.024 1.00 83.81 85 THR A C 1
ATOM 657 O O . THR A 1 85 ? 8.673 4.497 6.748 1.00 83.81 85 THR A O 1
ATOM 660 N N . ASP A 1 86 ? 6.688 4.310 5.676 1.00 71.19 86 ASP A N 1
ATOM 661 C CA . ASP A 1 86 ? 6.099 5.604 6.051 1.00 71.19 86 ASP A CA 1
ATOM 662 C C . ASP A 1 86 ? 4.949 5.421 7.052 1.00 71.19 86 ASP A C 1
ATOM 664 O O . ASP A 1 86 ? 4.865 6.232 8.002 1.00 71.19 86 ASP A O 1
#

Sequence (86 aa):
MTIATKKFPGQPVKDYARFRPEIAPGDLLLCSGSGIFSRMIRAGTKGVWSHVGFVMRLDAIDRVMVLRSVEPLGVRTVPLSKYLTD

pLDDT: mean 92.51, std 6.7, range [52.09, 97.62]

Foldseek 3Di:
DDDAFADDDPDDDDDCVVCVVVDDQFDKDWDQDPDPQSVVQCVVSVGRTRFMWGWDADVVVGFIKTFGQDDVPGTDIDTPCVVVVD

Secondary structure (DSSP, 8-state):
-PPPSSS---PPPPPHHHHGGG--TT-EEEE---SHHHHHHHHHHTSS--EEEEEEEEGGGTEEEEEEEETTTEEEEEETTHHHH-